Protein AF-A0A543G199-F1 (afdb_monomer)

Nearest PDB structures (foldseek):
  7m74-assembly1_B  TM=5.667E-01  e=3.652E+00  Homo sapiens
  6c9h-assembly1_B  TM=5.848E-01  e=5.335E+00  Homo sapiens
  6c9f-assembly1_B  TM=5.858E-01  e=5.335E+00  Homo sapiens
  7jij-assembly1_B  TM=4.702E-01  e=6.870E+00  Homo sapiens
  3trs-assembly2_D  TM=3.810E-01  e=5.335E+00  Aspergillus niger var. macrosporus

Organism: NCBI:txid55197

Mean predicted aligned error: 9.08 Å

Foldseek 3Di:
DAQFDQDPVRFTDDPPRHHDDPPRPPDDPLPQWDKDFPDDDDFKTWIFIARPVPRDTPDDIDMDGD

Secondary structure (DSSP, 8-state):
-PPPEE-TTS-EEETTTEEPPTTTS-S----SEEEEEEEEETTEEEEEEEETTT--B-S--EEEE-

Radius of gyration: 16.64 Å; Cα contacts (8 Å, |Δi|>4): 111; chains: 1; bounding box: 36×16×44 Å

pLDDT: mean 80.59, std 13.28, range [57.0, 96.56]

Sequence (66 aa):
MKPCQHTEDSYCLQLENDYCRSDECKGCNHKDTSIIVLEVVATCEKTALQCDNCGEIVTEPKTDCR

Structure (mmCIF, N/CA/C/O backbone):
data_AF-A0A543G199-F1
#
_entry.id   AF-A0A543G199-F1
#
loop_
_atom_site.group_PDB
_atom_site.id
_atom_site.type_symbol
_atom_site.label_atom_id
_atom_site.label_alt_id
_atom_site.label_comp_id
_atom_site.label_asym_id
_atom_site.label_entity_id
_atom_site.label_seq_id
_atom_site.pdbx_PDB_ins_code
_atom_site.Cartn_x
_atom_site.Cartn_y
_atom_site.Cartn_z
_atom_site.occupancy
_atom_site.B_iso_or_equiv
_atom_site.auth_seq_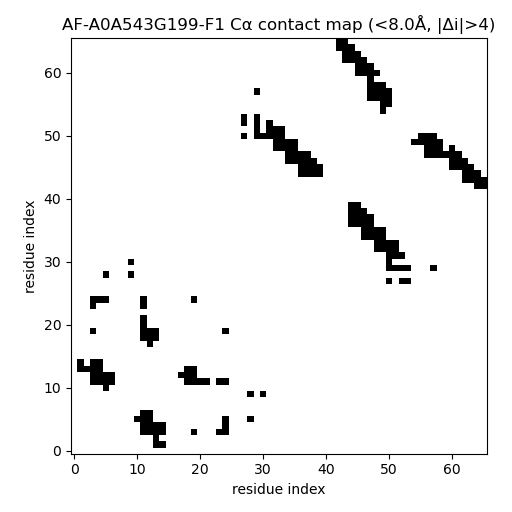id
_atom_site.auth_comp_id
_atom_site.auth_asym_id
_atom_site.auth_atom_id
_atom_site.pdbx_PDB_model_num
ATOM 1 N N . MET A 1 1 ? 23.855 -8.688 -18.932 1.00 57.00 1 MET A N 1
ATOM 2 C CA . MET A 1 1 ? 22.841 -7.626 -19.120 1.00 57.00 1 MET A CA 1
ATOM 3 C C . MET A 1 1 ? 22.419 -7.159 -17.737 1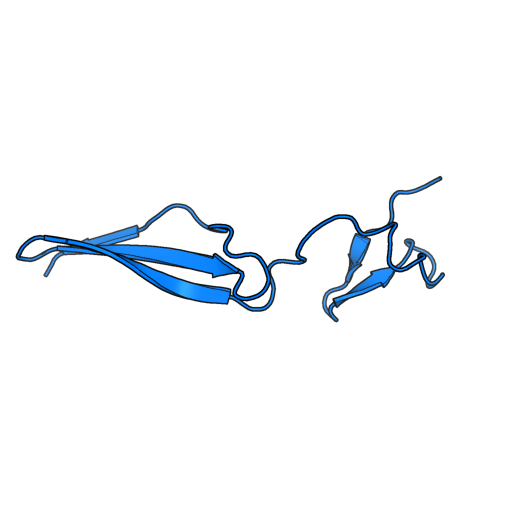.00 57.00 1 MET A C 1
ATOM 5 O O . MET A 1 1 ? 22.165 -8.018 -16.899 1.00 57.00 1 MET A O 1
ATOM 9 N N . LYS A 1 2 ? 22.451 -5.851 -17.451 1.00 61.97 2 LYS A N 1
ATOM 10 C CA . LYS A 1 2 ? 21.937 -5.327 -16.173 1.00 61.97 2 LYS A CA 1
ATOM 11 C C . LYS A 1 2 ? 20.400 -5.408 -16.193 1.00 61.97 2 LYS A C 1
ATOM 13 O O . LYS A 1 2 ? 19.831 -5.183 -17.262 1.00 61.97 2 LYS A O 1
ATOM 18 N N . PRO A 1 3 ? 19.737 -5.751 -15.076 1.00 67.94 3 PRO A N 1
ATOM 19 C CA . PRO A 1 3 ? 18.281 -5.823 -15.037 1.00 67.94 3 PRO A CA 1
ATOM 20 C C . PRO A 1 3 ? 17.668 -4.431 -15.218 1.00 67.94 3 PRO A C 1
ATOM 22 O O . PRO A 1 3 ? 18.224 -3.441 -14.740 1.00 67.94 3 PRO A O 1
ATOM 25 N N . CYS A 1 4 ? 16.530 -4.373 -15.904 1.00 71.19 4 CYS A N 1
ATOM 26 C CA . CYS A 1 4 ? 15.699 -3.178 -15.984 1.00 71.19 4 CYS A CA 1
ATOM 27 C C . CYS A 1 4 ? 15.136 -2.835 -14.604 1.00 71.19 4 CYS A C 1
ATOM 29 O O . CYS A 1 4 ? 14.800 -3.734 -13.828 1.00 71.19 4 CYS A O 1
ATOM 31 N N . GLN A 1 5 ? 15.051 -1.545 -14.290 1.00 70.50 5 GLN A N 1
ATOM 32 C CA . GLN A 1 5 ? 14.531 -1.063 -13.015 1.00 70.50 5 GLN A CA 1
ATOM 33 C C . GLN A 1 5 ? 13.543 0.078 -13.249 1.00 70.50 5 GLN A C 1
ATOM 35 O O . GLN A 1 5 ? 13.664 0.848 -14.204 1.00 70.50 5 GLN A O 1
ATOM 40 N N . HIS A 1 6 ? 12.551 0.172 -12.367 1.00 72.75 6 HIS A N 1
ATOM 41 C CA . HIS A 1 6 ? 11.630 1.302 -12.349 1.00 72.75 6 HIS A CA 1
ATOM 42 C C . HIS A 1 6 ? 12.345 2.539 -11.809 1.00 72.75 6 HIS A C 1
ATOM 44 O O . HIS A 1 6 ? 12.963 2.484 -10.747 1.00 72.75 6 HIS A O 1
ATOM 50 N N . THR A 1 7 ? 12.247 3.657 -12.523 1.00 71.56 7 THR A N 1
ATOM 51 C CA . THR A 1 7 ? 12.756 4.947 -12.050 1.00 71.56 7 THR A CA 1
ATOM 52 C C . THR A 1 7 ? 11.789 5.630 -11.083 1.00 71.56 7 THR A C 1
ATOM 54 O O . THR A 1 7 ? 10.596 5.307 -11.009 1.00 71.56 7 THR A O 1
ATOM 57 N N . GLU A 1 8 ? 12.275 6.677 -10.411 1.00 66.94 8 GLU A N 1
ATOM 58 C CA . GLU A 1 8 ? 11.461 7.614 -9.621 1.00 66.94 8 GLU A CA 1
ATOM 59 C C . GLU A 1 8 ? 10.376 8.347 -10.420 1.00 66.94 8 GLU A C 1
ATOM 61 O O . GLU A 1 8 ? 9.492 8.938 -9.806 1.00 66.94 8 GLU A O 1
ATOM 66 N N . ASP A 1 9 ? 10.295 8.147 -11.743 1.00 69.94 9 ASP A N 1
ATOM 67 C CA . ASP A 1 9 ? 9.229 8.640 -12.633 1.00 69.94 9 ASP A CA 1
ATOM 68 C C . ASP A 1 9 ? 8.363 7.527 -13.266 1.00 69.94 9 ASP A C 1
ATOM 70 O O . ASP A 1 9 ? 7.487 7.806 -14.074 1.00 69.94 9 ASP A O 1
ATOM 74 N N . SER A 1 10 ? 8.539 6.262 -12.852 1.00 66.62 10 SER A N 1
ATOM 75 C CA . SER A 1 10 ? 7.726 5.094 -13.252 1.00 66.62 10 SER A CA 1
ATOM 76 C C . SER A 1 10 ? 8.065 4.553 -14.632 1.00 66.62 10 SER A C 1
ATOM 78 O O . SER A 1 10 ? 7.376 3.667 -15.133 1.00 66.62 10 SER A O 1
ATOM 80 N N . TYR A 1 11 ? 9.137 5.056 -15.235 1.00 68.25 11 TYR A N 1
ATOM 81 C CA . TYR A 1 11 ? 9.665 4.510 -16.471 1.00 68.25 11 TYR A CA 1
ATOM 82 C C . TYR A 1 11 ? 10.507 3.274 -16.176 1.00 68.25 11 TYR A C 1
ATOM 84 O O . TYR A 1 11 ? 11.257 3.227 -15.201 1.00 68.25 11 TYR A O 1
ATOM 92 N N . CYS A 1 12 ? 10.393 2.279 -17.050 1.00 71.81 12 CYS A N 1
ATOM 93 C CA . CYS A 1 12 ? 11.247 1.105 -17.033 1.00 71.81 12 CYS A CA 1
ATOM 94 C C . CYS A 1 12 ? 12.510 1.390 -17.849 1.00 71.81 12 CYS A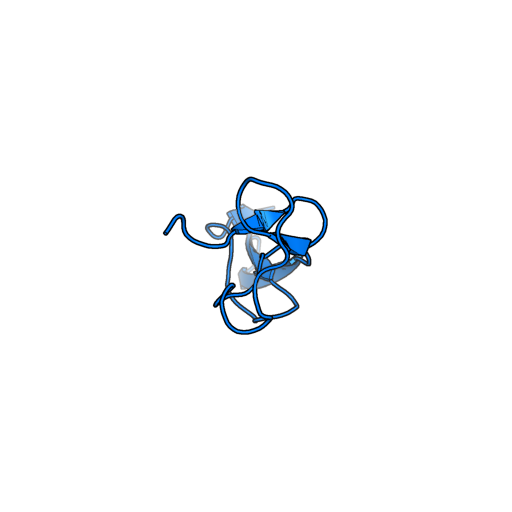 C 1
ATOM 96 O O . CYS A 1 12 ? 12.455 1.395 -19.082 1.00 71.81 12 CYS A O 1
ATOM 98 N N . LEU A 1 13 ? 13.632 1.645 -17.177 1.00 71.62 13 LEU A N 1
ATOM 99 C CA . LEU A 1 13 ? 14.895 1.974 -17.838 1.00 71.62 13 LEU A CA 1
ATOM 100 C C . LEU A 1 13 ? 15.994 0.978 -17.469 1.00 71.62 13 LEU A C 1
ATOM 102 O O . LEU A 1 13 ? 16.056 0.450 -16.353 1.00 71.62 13 LEU A O 1
ATOM 106 N N . GLN A 1 14 ? 16.903 0.757 -18.414 1.00 69.69 14 GLN A N 1
ATOM 107 C CA . GLN A 1 14 ? 18.226 0.225 -18.123 1.00 69.69 14 GLN A CA 1
ATOM 108 C C . GLN A 1 14 ? 19.117 1.394 -17.671 1.00 69.69 14 GLN A C 1
ATOM 110 O O . GLN A 1 14 ? 18.892 2.533 -18.075 1.00 69.69 14 GLN A O 1
ATOM 115 N N . LEU A 1 15 ? 20.116 1.130 -16.822 1.00 62.25 15 LEU A N 1
ATOM 116 C CA . LEU A 1 15 ? 20.954 2.115 -16.099 1.00 62.25 15 LEU A CA 1
ATOM 117 C C . LEU A 1 15 ? 21.781 3.102 -16.974 1.00 62.25 15 LEU A C 1
ATOM 119 O O . LEU A 1 15 ? 22.713 3.724 -16.476 1.00 62.25 15 LEU A O 1
ATOM 123 N N . GLU A 1 16 ? 21.454 3.255 -18.257 1.00 62.31 16 GLU A N 1
ATOM 124 C CA . GLU A 1 16 ? 22.126 4.093 -19.259 1.00 62.31 16 GLU A CA 1
ATOM 125 C C . GLU A 1 16 ? 21.128 4.835 -20.182 1.00 62.31 16 GLU A C 1
ATOM 127 O O . GLU A 1 16 ? 21.455 5.131 -21.326 1.00 62.31 16 GLU A O 1
ATOM 132 N N . ASN A 1 17 ? 19.915 5.156 -19.701 1.00 58.88 17 ASN A N 1
ATOM 133 C CA . ASN A 1 17 ? 18.839 5.819 -20.471 1.00 58.88 17 ASN A CA 1
ATOM 134 C C . ASN A 1 17 ? 18.305 5.022 -21.675 1.00 58.88 17 ASN A C 1
ATOM 136 O O . ASN A 1 17 ? 17.626 5.590 -22.532 1.00 58.88 17 ASN A O 1
ATOM 140 N N . ASP A 1 18 ? 18.568 3.717 -21.733 1.00 64.81 18 ASP A N 1
ATOM 141 C CA . ASP A 1 18 ? 17.975 2.852 -22.747 1.00 64.81 18 ASP A CA 1
ATOM 142 C C . ASP A 1 18 ? 16.591 2.383 -22.277 1.00 64.81 18 ASP A C 1
ATOM 144 O O . ASP A 1 18 ? 16.421 1.925 -21.137 1.00 64.81 18 ASP A O 1
ATOM 148 N N . TYR A 1 19 ? 15.586 2.540 -23.141 1.00 63.22 19 TYR A N 1
ATOM 149 C CA . TYR A 1 19 ? 14.219 2.123 -22.842 1.00 63.22 19 TYR A CA 1
ATOM 150 C C . TYR A 1 19 ? 14.158 0.600 -22.838 1.00 63.22 19 TYR A C 1
ATOM 152 O O . TYR A 1 19 ? 14.371 -0.049 -23.863 1.00 63.22 19 TYR A O 1
ATOM 160 N N . CYS A 1 20 ? 13.827 0.025 -21.688 1.00 68.12 20 CYS A N 1
ATOM 161 C CA . CYS A 1 20 ? 13.540 -1.395 -21.618 1.00 68.12 20 CYS A CA 1
ATOM 162 C C . CYS A 1 20 ? 12.209 -1.695 -22.303 1.00 68.12 20 CYS A C 1
ATOM 164 O O . CYS A 1 20 ? 11.304 -0.852 -22.360 1.00 68.12 20 CYS A O 1
ATOM 166 N N . ARG A 1 21 ? 12.056 -2.919 -22.811 1.00 62.00 21 ARG A N 1
ATOM 167 C CA . ARG A 1 21 ? 10.745 -3.339 -23.306 1.00 62.00 21 ARG A CA 1
ATOM 168 C C . ARG A 1 21 ? 9.763 -3.383 -22.132 1.00 62.00 21 ARG A C 1
ATOM 170 O O . ARG A 1 21 ? 10.137 -3.693 -21.002 1.00 62.00 21 ARG A O 1
ATOM 177 N N . SER A 1 22 ? 8.500 -3.054 -22.402 1.00 59.16 22 SER A N 1
ATOM 178 C CA . SER A 1 22 ? 7.433 -2.978 -21.390 1.00 59.16 22 SER A CA 1
ATOM 179 C C . SER A 1 22 ? 7.278 -4.257 -20.553 1.00 59.16 22 SER A C 1
ATOM 181 O O . SER A 1 22 ? 6.727 -4.195 -19.459 1.00 59.16 22 SER A O 1
ATOM 183 N N . ASP A 1 23 ? 7.727 -5.401 -21.059 1.00 61.88 23 ASP A N 1
ATOM 184 C CA . ASP A 1 23 ? 7.672 -6.714 -20.422 1.00 61.88 23 ASP A CA 1
ATOM 185 C C . ASP A 1 23 ? 8.908 -7.053 -19.565 1.00 61.88 23 ASP A C 1
ATOM 187 O O . ASP A 1 23 ? 8.898 -8.067 -18.861 1.00 61.88 23 ASP A O 1
ATOM 191 N N . GLU A 1 24 ? 9.959 -6.225 -19.591 1.00 64.38 24 GLU A N 1
ATOM 192 C CA . GLU A 1 24 ? 11.207 -6.467 -18.854 1.00 64.38 24 GLU A CA 1
ATOM 193 C C . GLU A 1 24 ? 11.199 -5.905 -17.427 1.00 64.38 24 GLU A C 1
ATOM 195 O O . GLU A 1 24 ? 11.788 -6.525 -16.539 1.00 64.38 24 GLU A O 1
ATOM 200 N N . CYS A 1 25 ? 10.469 -4.817 -17.150 1.00 67.56 25 CYS A N 1
ATOM 201 C CA . CYS A 1 25 ? 10.117 -4.470 -15.767 1.00 67.56 25 CYS A CA 1
ATOM 202 C C . CYS A 1 25 ? 8.913 -5.290 -15.325 1.00 67.56 25 CYS A C 1
ATOM 204 O O . CYS A 1 25 ? 7.776 -4.821 -15.288 1.00 67.56 25 CYS A O 1
ATOM 206 N N . LYS A 1 26 ? 9.168 -6.548 -14.980 1.00 61.12 26 LYS A N 1
ATOM 207 C CA . LYS A 1 26 ? 8.158 -7.398 -14.355 1.00 61.12 26 LYS A CA 1
ATOM 208 C C . LYS A 1 26 ? 7.894 -6.905 -12.925 1.00 61.12 26 LYS A C 1
ATOM 210 O O . LYS A 1 26 ? 8.733 -7.117 -12.057 1.00 61.12 26 LYS A O 1
ATOM 215 N N . GLY A 1 27 ? 6.746 -6.261 -12.689 1.00 64.19 27 GLY A N 1
ATOM 216 C CA . GLY A 1 27 ? 6.240 -5.904 -11.347 1.00 64.19 27 GLY A CA 1
ATOM 217 C C . GLY A 1 27 ? 5.630 -4.493 -11.228 1.00 64.19 27 GLY A C 1
ATOM 218 O O . GLY A 1 27 ? 5.970 -3.614 -12.0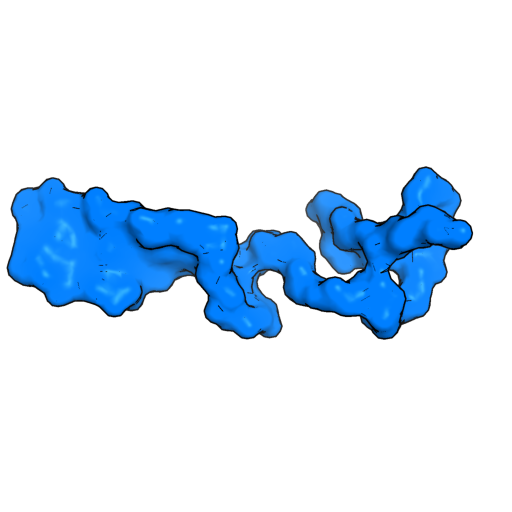24 1.00 64.19 27 GLY A O 1
ATOM 219 N N . CYS A 1 28 ? 4.744 -4.271 -10.234 1.00 75.94 28 CYS A N 1
ATOM 220 C CA . CYS A 1 28 ? 4.304 -2.918 -9.818 1.00 75.94 28 CYS A CA 1
ATOM 221 C C . CYS A 1 28 ? 5.533 -2.166 -9.281 1.00 75.94 28 CYS A C 1
ATOM 223 O O . CYS A 1 28 ? 6.382 -2.742 -8.611 1.00 75.94 28 CYS A O 1
ATOM 225 N N . ASN A 1 29 ? 5.640 -0.869 -9.563 1.00 77.44 29 ASN A N 1
ATOM 226 C CA . ASN A 1 29 ? 6.676 -0.014 -8.969 1.00 77.44 29 ASN A CA 1
ATOM 227 C C . ASN A 1 29 ? 6.283 0.543 -7.590 1.00 77.44 29 ASN A C 1
ATOM 229 O O . ASN A 1 29 ? 7.017 1.339 -7.015 1.00 77.44 29 ASN A O 1
ATOM 233 N N . HIS A 1 30 ? 5.103 0.154 -7.105 1.00 82.62 30 HIS A N 1
ATOM 234 C CA . HIS A 1 30 ? 4.511 0.496 -5.816 1.00 82.62 30 HIS A CA 1
ATOM 235 C C . HIS A 1 30 ? 4.526 1.987 -5.473 1.00 82.62 30 HIS A C 1
ATOM 237 O O . HIS A 1 30 ? 4.632 2.351 -4.307 1.00 82.62 30 HIS A O 1
ATOM 243 N N . LYS A 1 31 ? 4.422 2.859 -6.478 1.00 80.62 31 LYS A N 1
ATOM 244 C CA . LYS A 1 31 ? 4.390 4.305 -6.241 1.00 80.62 31 LYS A CA 1
ATOM 245 C C . LYS A 1 31 ? 3.027 4.857 -5.908 1.00 80.62 31 LYS A C 1
ATOM 247 O O . LYS A 1 31 ? 2.928 5.771 -5.098 1.00 80.62 31 LYS A O 1
ATOM 252 N N . ASP A 1 32 ? 2.013 4.348 -6.594 1.00 85.69 32 ASP A N 1
ATOM 253 C CA . ASP A 1 32 ? 0.644 4.726 -6.300 1.00 85.69 32 ASP A CA 1
ATOM 254 C C . ASP A 1 32 ? 0.176 3.843 -5.152 1.00 85.69 32 ASP A C 1
ATOM 256 O O . ASP A 1 32 ? 0.029 2.628 -5.329 1.00 85.69 32 ASP A O 1
ATOM 260 N N . THR A 1 33 ? 0.114 4.426 -3.956 1.00 92.44 33 THR A N 1
ATOM 261 C CA . THR A 1 33 ? -0.211 3.696 -2.734 1.00 92.44 33 TH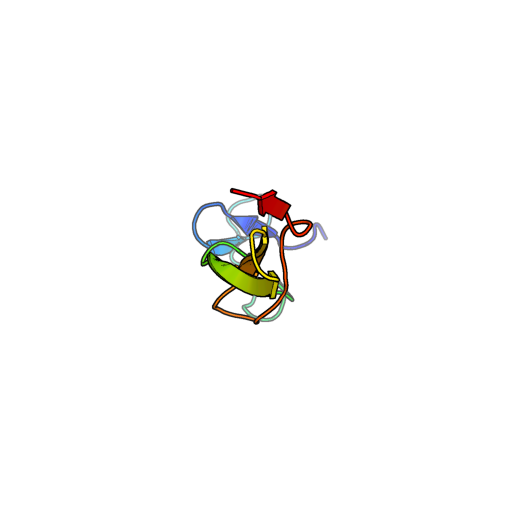R A CA 1
ATOM 262 C C . THR A 1 33 ? -1.216 4.450 -1.894 1.00 92.44 33 THR A C 1
ATOM 264 O O . THR A 1 33 ? -1.100 5.660 -1.689 1.00 92.44 33 THR A O 1
ATOM 267 N N . SER A 1 34 ? -2.141 3.691 -1.325 1.00 94.19 34 SER A N 1
ATOM 268 C CA . SER A 1 34 ? -3.162 4.186 -0.417 1.00 94.19 34 SER A CA 1
ATOM 269 C C . SER A 1 34 ? -3.058 3.489 0.934 1.00 94.19 34 SER A C 1
ATOM 271 O O . SER A 1 34 ? -2.652 2.328 1.034 1.00 94.19 34 SER A O 1
ATOM 273 N N . ILE A 1 35 ? -3.418 4.207 2.001 1.00 95.38 35 ILE A N 1
ATOM 274 C CA . ILE A 1 35 ? -3.563 3.606 3.330 1.00 95.38 35 ILE A CA 1
ATOM 275 C C . ILE A 1 35 ? -4.899 2.874 3.357 1.00 95.38 35 ILE A C 1
ATOM 277 O O . ILE A 1 35 ? -5.950 3.486 3.174 1.00 95.38 35 ILE A O 1
ATOM 281 N N . ILE A 1 36 ? -4.854 1.578 3.635 1.00 95.69 36 ILE A N 1
ATOM 282 C CA . ILE A 1 36 ? -6.041 0.756 3.831 1.00 95.69 36 ILE A CA 1
ATOM 283 C C . ILE A 1 36 ? -6.183 0.355 5.293 1.00 95.69 36 ILE A C 1
ATOM 285 O O . ILE A 1 36 ? -5.196 0.194 6.015 1.00 95.69 36 ILE A O 1
ATOM 289 N N . VAL A 1 37 ? -7.428 0.156 5.715 1.00 95.44 37 VAL A N 1
ATOM 290 C CA . VAL A 1 37 ? -7.762 -0.398 7.026 1.00 95.44 37 VAL A CA 1
ATOM 291 C C . VAL A 1 37 ? -7.917 -1.907 6.874 1.00 95.44 37 VAL A C 1
ATOM 293 O O . VAL A 1 37 ? -8.802 -2.377 6.165 1.00 95.44 37 VAL A O 1
ATOM 296 N N . LEU A 1 38 ? -7.037 -2.665 7.523 1.00 93.81 38 LEU A N 1
ATOM 297 C CA . LEU A 1 38 ? -7.070 -4.127 7.532 1.00 93.81 38 LEU A CA 1
ATOM 298 C C . LEU A 1 38 ? -8.043 -4.663 8.579 1.00 93.81 38 LEU A C 1
ATOM 300 O O . LEU A 1 38 ? -8.715 -5.664 8.352 1.00 93.81 38 LEU A O 1
ATOM 304 N N . GLU A 1 39 ? -8.082 -4.020 9.745 1.00 94.75 39 GLU A N 1
ATOM 305 C CA . GLU A 1 39 ? -8.859 -4.478 10.891 1.00 94.75 39 GLU A CA 1
ATOM 306 C C . GLU A 1 39 ? -9.228 -3.290 11.784 1.00 94.75 39 GLU A C 1
ATOM 308 O O . GLU A 1 39 ? -8.429 -2.374 11.966 1.00 94.75 39 GLU A O 1
ATOM 313 N N . VAL A 1 40 ? -10.429 -3.314 12.361 1.00 92.94 40 VAL A N 1
ATOM 314 C CA . VAL A 1 40 ? -10.878 -2.339 13.364 1.00 92.94 40 VAL A CA 1
ATOM 315 C C . VAL A 1 40 ? -11.425 -3.112 14.556 1.00 92.94 40 VAL A C 1
ATOM 317 O O . VAL A 1 40 ? -12.348 -3.913 14.404 1.00 92.94 40 VAL A O 1
ATOM 320 N N . VAL A 1 41 ? -10.869 -2.874 15.742 1.00 92.25 41 VAL A N 1
ATOM 321 C CA . VAL A 1 41 ? -11.218 -3.579 16.980 1.00 92.25 41 VAL A CA 1
ATOM 322 C C . VAL A 1 41 ? -11.441 -2.565 18.089 1.00 92.25 41 VAL A C 1
ATOM 324 O O . VAL A 1 41 ? -10.474 -2.029 18.598 1.00 92.25 41 VAL A O 1
ATOM 327 N N . 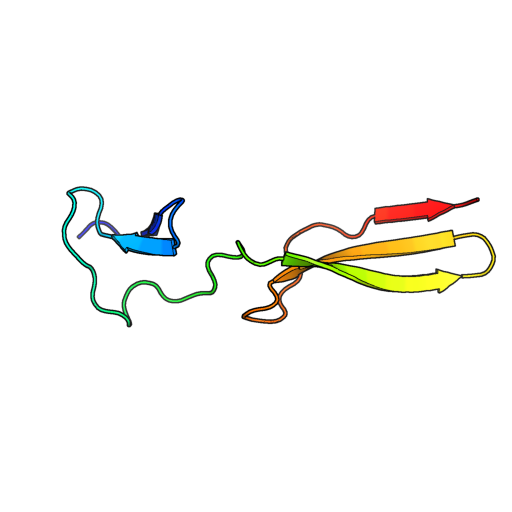ALA A 1 42 ? -12.688 -2.327 18.500 1.00 89.06 42 ALA A N 1
ATOM 328 C CA . ALA A 1 42 ? -13.076 -1.417 19.591 1.00 89.06 42 ALA A CA 1
ATOM 329 C C . ALA A 1 42 ? -12.343 -0.055 19.607 1.00 89.06 42 ALA A C 1
ATOM 331 O O . ALA A 1 42 ? -12.858 0.920 19.067 1.00 89.06 42 ALA A O 1
ATOM 332 N N . THR A 1 43 ? -11.174 0.007 20.246 1.00 92.06 43 THR A N 1
ATOM 333 C CA . THR A 1 43 ? -10.318 1.188 20.398 1.00 92.06 43 THR A CA 1
ATOM 334 C C . THR A 1 43 ? -9.108 1.212 19.465 1.00 92.06 43 THR A C 1
ATOM 336 O O . THR A 1 43 ? -8.385 2.196 19.457 1.00 92.06 43 THR A O 1
ATOM 339 N N . CYS A 1 44 ? -8.864 0.165 18.683 1.00 94.62 44 CYS A N 1
ATOM 340 C CA . CYS A 1 44 ? -7.692 0.005 17.834 1.00 94.62 44 CYS A CA 1
ATOM 341 C C . CYS A 1 44 ? -8.054 -0.123 16.349 1.00 94.62 44 CYS A C 1
ATOM 343 O O . CYS A 1 44 ? -9.016 -0.798 15.984 1.00 94.62 44 CYS A O 1
ATOM 345 N N . GLU A 1 45 ? -7.232 0.454 15.480 1.00 95.12 45 GLU A N 1
ATOM 346 C CA . GLU A 1 45 ? -7.258 0.262 14.032 1.00 95.12 45 GLU A CA 1
ATOM 347 C C . GLU A 1 45 ? -5.918 -0.289 13.544 1.00 95.12 45 GLU A C 1
ATOM 349 O O . GLU A 1 45 ? -4.850 0.124 13.995 1.00 95.12 45 GLU A O 1
ATOM 354 N N . LYS A 1 46 ? -5.971 -1.239 12.611 1.00 95.62 46 LYS A N 1
ATOM 355 C CA . LYS A 1 46 ? -4.803 -1.799 11.939 1.00 95.62 46 LYS A CA 1
ATOM 356 C C . LYS A 1 46 ? -4.802 -1.333 10.494 1.00 95.62 46 LYS A C 1
ATOM 358 O O . LYS A 1 46 ? -5.708 -1.673 9.736 1.00 95.62 46 LYS A O 1
ATOM 363 N N . THR A 1 47 ? -3.783 -0.584 10.104 1.00 96.56 47 THR A N 1
ATOM 364 C CA . THR A 1 47 ? -3.654 0.008 8.769 1.00 96.56 47 THR A CA 1
ATOM 365 C C . THR A 1 47 ? -2.373 -0.441 8.077 1.00 96.56 47 THR A C 1
ATOM 367 O O . THR A 1 47 ? -1.402 -0.818 8.729 1.00 96.56 47 THR A O 1
ATOM 370 N N . ALA A 1 48 ? -2.352 -0.434 6.748 1.00 96.12 48 ALA A N 1
ATOM 371 C CA . ALA A 1 48 ? -1.151 -0.694 5.952 1.00 96.12 48 ALA A CA 1
ATOM 372 C C . ALA A 1 48 ? -1.193 0.102 4.641 1.00 96.12 48 ALA A C 1
ATOM 374 O O . ALA A 1 48 ? -2.270 0.506 4.210 1.00 96.12 48 ALA A O 1
ATOM 375 N N . LEU A 1 49 ? -0.040 0.319 4.000 1.00 95.56 49 LEU A N 1
ATOM 376 C CA . LEU A 1 49 ? 0.007 0.844 2.634 1.00 95.56 49 LEU A CA 1
ATOM 377 C C . LEU A 1 49 ? -0.171 -0.291 1.620 1.00 95.56 49 LEU A C 1
ATOM 379 O O . LEU A 1 49 ? 0.487 -1.330 1.724 1.00 95.56 49 LEU A O 1
ATOM 383 N N . GLN A 1 50 ? -1.025 -0.070 0.623 1.00 94.00 50 GLN A N 1
ATOM 384 C CA . GLN A 1 50 ? -1.294 -0.977 -0.495 1.00 94.00 50 GLN A CA 1
ATOM 385 C C . GLN A 1 50 ? -0.965 -0.283 -1.830 1.00 94.00 50 GLN A C 1
ATOM 387 O O . GLN A 1 50 ? -1.329 0.876 -1.983 1.00 94.00 50 GLN A O 1
ATOM 392 N N . CYS A 1 51 ? -0.303 -0.957 -2.789 1.00 90.44 51 CYS A N 1
ATOM 393 C CA . CYS A 1 51 ? -0.158 -0.449 -4.173 1.00 90.44 51 CYS A CA 1
ATOM 394 C C . CYS A 1 51 ? -1.530 -0.494 -4.858 1.00 90.44 51 CYS A C 1
ATOM 396 O O . CYS A 1 51 ? -2.067 -1.580 -5.059 1.00 90.44 51 CYS A O 1
ATOM 398 N N . ASP A 1 52 ? -2.059 0.648 -5.291 1.00 86.69 52 ASP A N 1
ATOM 399 C CA . ASP A 1 52 ? -3.370 0.730 -5.953 1.00 86.69 52 ASP A CA 1
ATOM 400 C C . ASP A 1 52 ? -3.362 0.060 -7.337 1.00 86.69 52 ASP A C 1
ATOM 402 O O . ASP A 1 52 ? -4.377 -0.454 -7.805 1.00 86.69 52 ASP A O 1
ATOM 406 N N . ASN A 1 53 ? -2.185 -0.032 -7.966 1.00 84.12 53 ASN A N 1
ATOM 407 C CA . ASN A 1 53 ? -2.031 -0.669 -9.276 1.00 84.12 53 ASN A CA 1
ATOM 408 C C . ASN A 1 53 ? -2.001 -2.207 -9.234 1.00 84.12 53 ASN A C 1
ATOM 410 O O . ASN A 1 53 ? -2.322 -2.839 -10.238 1.00 84.12 53 ASN A O 1
ATOM 414 N N . CYS A 1 54 ? -1.581 -2.834 -8.128 1.00 84.06 54 CYS A N 1
ATOM 415 C CA . CYS A 1 54 ? -1.449 -4.302 -8.053 1.00 84.06 54 CYS A CA 1
ATOM 416 C C . CYS A 1 54 ? -2.060 -4.951 -6.809 1.00 84.06 54 CYS A C 1
ATOM 418 O O . CYS A 1 54 ? -2.118 -6.174 -6.733 1.00 84.06 54 CYS A O 1
ATOM 420 N N . GLY A 1 55 ? -2.515 -4.161 -5.839 1.00 85.38 55 GLY A N 1
ATOM 421 C CA . GLY A 1 55 ? -3.123 -4.636 -4.601 1.00 85.38 55 GLY A CA 1
ATOM 422 C C . GLY A 1 55 ? -2.144 -5.203 -3.568 1.00 85.38 55 GLY A C 1
ATOM 423 O O . GLY A 1 55 ? -2.589 -5.629 -2.502 1.00 85.38 55 GLY A O 1
ATOM 424 N N . GLU A 1 56 ? -0.833 -5.220 -3.829 1.00 88.44 56 GLU A N 1
ATOM 425 C CA . GLU A 1 56 ? 0.144 -5.714 -2.853 1.00 88.44 56 GLU A CA 1
ATOM 426 C C . GLU A 1 56 ? 0.304 -4.763 -1.664 1.00 88.44 56 GLU A C 1
ATOM 428 O O . GLU A 1 56 ? 0.328 -3.542 -1.826 1.00 88.44 56 GLU A O 1
ATOM 433 N N . ILE A 1 57 ? 0.451 -5.339 -0.469 1.00 92.25 57 ILE A N 1
ATOM 434 C CA . ILE A 1 57 ? 0.775 -4.608 0.757 1.00 92.25 57 ILE A CA 1
ATOM 435 C C . ILE A 1 57 ? 2.273 -4.314 0.769 1.00 92.25 57 ILE A C 1
ATOM 437 O O . ILE A 1 57 ? 3.088 -5.233 0.750 1.00 92.25 57 ILE A O 1
ATOM 441 N N . VAL A 1 58 ? 2.629 -3.032 0.813 1.00 92.12 58 VAL A N 1
ATOM 442 C CA . VAL A 1 58 ? 4.013 -2.563 0.614 1.00 92.12 58 VAL A CA 1
ATOM 443 C C . VAL A 1 58 ? 4.714 -2.192 1.919 1.00 92.12 58 VAL A C 1
ATOM 445 O O . VAL A 1 58 ? 5.926 -1.996 1.943 1.00 92.12 58 VAL A O 1
ATOM 448 N N . THR A 1 59 ? 3.969 -2.118 3.022 1.00 91.25 59 THR A N 1
ATOM 449 C CA . THR A 1 59 ? 4.518 -1.890 4.362 1.00 91.25 59 THR A CA 1
ATOM 450 C C . THR A 1 59 ? 3.970 -2.883 5.364 1.00 91.25 59 THR A C 1
ATOM 452 O O . THR A 1 59 ? 2.826 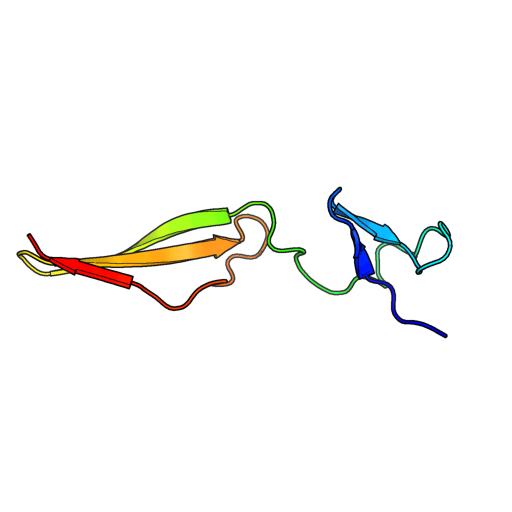-3.320 5.255 1.00 91.25 59 THR A O 1
ATOM 455 N N . GLU A 1 60 ? 4.737 -3.141 6.420 1.00 93.81 60 GLU A N 1
ATOM 456 C CA . GLU A 1 60 ? 4.206 -3.838 7.586 1.00 93.81 60 GLU A CA 1
ATOM 457 C C . GLU A 1 60 ? 2.987 -3.091 8.161 1.00 93.81 60 GLU A C 1
ATOM 459 O O . GLU A 1 60 ? 3.011 -1.856 8.259 1.00 93.81 60 GLU A O 1
ATOM 464 N N . PRO A 1 61 ? 1.913 -3.811 8.536 1.00 94.69 61 PRO A N 1
ATOM 465 C CA . PRO A 1 61 ? 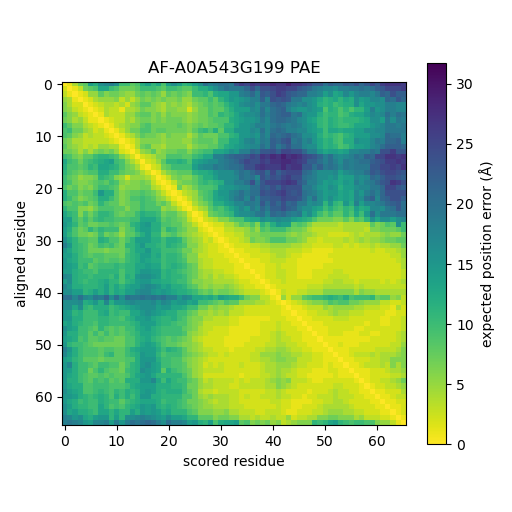0.752 -3.193 9.152 1.00 94.69 61 PRO A CA 1
ATOM 466 C C . PRO A 1 61 ? 1.085 -2.495 10.469 1.00 94.69 61 PRO A C 1
ATOM 468 O O . PRO A 1 61 ? 1.787 -3.045 11.318 1.00 94.69 61 PRO A O 1
ATOM 471 N N . LYS A 1 62 ? 0.511 -1.314 10.672 1.00 95.25 62 LYS A N 1
ATOM 472 C CA . LYS A 1 62 ? 0.596 -0.534 11.906 1.00 95.25 62 LYS A CA 1
ATOM 473 C C . LYS A 1 62 ? -0.711 -0.638 12.670 1.00 95.25 62 LYS A C 1
ATOM 475 O O . LYS A 1 62 ? -1.774 -0.578 12.064 1.00 95.25 62 LYS A O 1
ATOM 480 N N . THR A 1 63 ? -0.620 -0.753 13.989 1.00 95.69 63 THR A N 1
ATOM 481 C CA . THR A 1 63 ? -1.781 -0.715 14.882 1.00 95.69 63 THR A CA 1
ATOM 482 C C . THR A 1 63 ? -1.757 0.586 15.674 1.00 95.69 63 THR A C 1
ATOM 484 O O . THR A 1 63 ? -0.765 0.866 16.346 1.00 95.69 63 THR A O 1
ATOM 487 N N . ASP A 1 64 ? -2.833 1.361 15.605 1.00 93.06 64 ASP A N 1
ATOM 488 C CA . ASP A 1 64 ? -3.063 2.577 16.391 1.00 93.06 64 ASP A CA 1
ATOM 489 C C . ASP A 1 64 ? -4.239 2.329 17.342 1.00 93.06 64 ASP A C 1
ATOM 491 O O . ASP A 1 64 ? -5.239 1.760 16.916 1.00 93.06 64 ASP A O 1
ATOM 495 N N . CYS A 1 65 ? -4.116 2.691 18.622 1.00 94.00 65 CYS A N 1
ATOM 496 C CA . CYS A 1 65 ? -5.167 2.507 19.626 1.00 94.00 65 CYS A CA 1
ATOM 497 C C . CYS A 1 65 ? -5.462 3.831 20.342 1.00 94.00 65 CYS A C 1
ATOM 499 O O . CYS A 1 65 ? -4.529 4.517 20.764 1.00 94.00 65 CYS A O 1
ATOM 501 N N . ARG A 1 66 ? -6.746 4.157 20.518 1.00 82.19 66 ARG A N 1
ATOM 502 C CA . ARG A 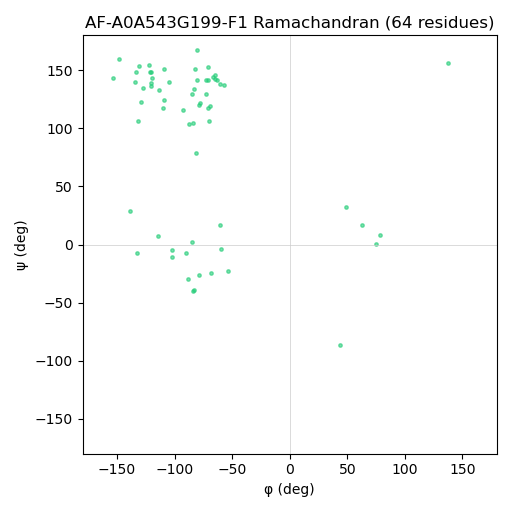1 66 ? -7.257 5.399 21.116 1.00 82.19 66 ARG A CA 1
ATOM 503 C C . ARG A 1 66 ? -8.022 5.185 22.413 1.00 82.19 66 ARG A C 1
ATOM 505 O O . ARG A 1 66 ? -8.795 4.208 22.502 1.00 82.19 66 ARG A O 1
#

Solvent-accessible surface area (backbone atoms only — not comparable to full-atom values): 4162 Å² total; per-residue (Å²): 131,80,75,47,41,69,45,101,82,72,47,45,30,29,104,78,84,44,79,45,59,83,78,60,45,76,68,79,81,62,74,56,59,44,84,43,79,79,45,78,53,101,52,32,41,29,33,30,37,26,17,73,85,72,67,48,72,77,46,80,72,45,76,51,75,108